Protein AF-G8TDE7-F1 (afdb_monomer_lite)

Structure (mmCIF, N/CA/C/O backbone):
data_AF-G8TDE7-F1
#
_entry.id   AF-G8TDE7-F1
#
loop_
_atom_site.group_PDB
_atom_site.id
_atom_site.type_symbol
_atom_site.label_atom_id
_atom_site.label_alt_id
_atom_site.label_comp_id
_atom_site.label_asym_id
_atom_site.label_entity_id
_atom_site.label_seq_id
_atom_site.pdbx_PDB_ins_code
_atom_site.Cartn_x
_atom_site.Cartn_y
_atom_site.Cartn_z
_atom_site.occupancy
_atom_site.B_iso_or_equiv
_atom_site.auth_seq_id
_atom_site.auth_comp_id
_atom_site.auth_asym_id
_atom_site.auth_atom_id
_atom_site.pdbx_PDB_model_num
ATOM 1 N N . MET A 1 1 ? 7.549 -50.222 2.747 1.00 60.28 1 MET A N 1
ATOM 2 C CA . MET A 1 1 ? 6.386 -49.373 3.110 1.00 60.28 1 MET A CA 1
ATOM 3 C C . MET A 1 1 ? 6.760 -48.045 3.772 1.00 60.28 1 MET A C 1
ATOM 5 O O . MET A 1 1 ? 6.331 -47.023 3.263 1.00 60.28 1 MET A O 1
ATOM 9 N N . ARG A 1 2 ? 7.571 -48.007 4.845 1.00 56.91 2 ARG A N 1
ATOM 10 C CA . ARG A 1 2 ? 7.907 -46.745 5.551 1.00 56.91 2 ARG A CA 1
ATOM 11 C C . ARG A 1 2 ? 8.624 -45.687 4.688 1.00 56.91 2 ARG A C 1
ATOM 13 O O . ARG A 1 2 ? 8.335 -44.508 4.828 1.00 56.91 2 ARG A O 1
ATOM 20 N N . LEU A 1 3 ? 9.482 -46.105 3.753 1.00 62.78 3 LEU A N 1
ATOM 21 C CA . LEU A 1 3 ? 10.210 -45.197 2.851 1.00 62.78 3 LEU A CA 1
ATOM 22 C C . LEU A 1 3 ? 9.293 -44.481 1.837 1.00 62.78 3 LEU A C 1
ATOM 24 O O . LEU A 1 3 ? 9.482 -43.305 1.555 1.00 62.78 3 LEU A O 1
ATOM 28 N N . ILE A 1 4 ? 8.263 -45.174 1.340 1.00 69.88 4 ILE A N 1
ATOM 29 C CA . ILE A 1 4 ? 7.307 -44.626 0.362 1.00 69.88 4 ILE A CA 1
ATOM 30 C C . ILE A 1 4 ? 6.449 -43.534 1.011 1.00 69.88 4 ILE A C 1
ATOM 32 O O . ILE A 1 4 ? 6.244 -42.483 0.416 1.00 69.88 4 ILE A O 1
ATOM 36 N N . ILE A 1 5 ? 6.018 -43.738 2.260 1.00 71.81 5 ILE A N 1
ATOM 37 C CA . ILE A 1 5 ? 5.240 -42.741 3.010 1.00 71.81 5 ILE A CA 1
ATOM 38 C C . ILE A 1 5 ? 6.059 -41.461 3.225 1.00 71.81 5 ILE A C 1
ATOM 40 O O . ILE A 1 5 ? 5.534 -40.369 3.033 1.00 71.81 5 ILE A O 1
ATOM 44 N N . ILE A 1 6 ? 7.348 -41.584 3.560 1.00 67.19 6 ILE A N 1
ATOM 45 C CA . ILE A 1 6 ? 8.234 -40.425 3.747 1.00 67.19 6 ILE A CA 1
ATOM 46 C C . ILE A 1 6 ? 8.385 -39.648 2.435 1.00 67.19 6 ILE A C 1
ATOM 48 O O . ILE A 1 6 ? 8.181 -38.441 2.435 1.00 67.19 6 ILE A O 1
ATOM 52 N N . ILE A 1 7 ? 8.636 -40.328 1.311 1.00 68.88 7 ILE A N 1
ATOM 53 C CA . ILE A 1 7 ? 8.761 -39.687 -0.009 1.00 68.88 7 ILE A CA 1
ATOM 54 C C . ILE A 1 7 ? 7.453 -38.998 -0.424 1.00 68.88 7 ILE A C 1
ATOM 56 O O . ILE A 1 7 ? 7.485 -37.871 -0.915 1.00 68.88 7 ILE A O 1
ATOM 60 N N . CYS A 1 8 ? 6.294 -39.618 -0.184 1.00 64.69 8 CYS A N 1
ATOM 61 C CA . CYS A 1 8 ? 4.999 -38.997 -0.463 1.00 64.69 8 CYS A CA 1
ATOM 62 C C . CYS A 1 8 ? 4.752 -37.758 0.410 1.00 64.69 8 CYS A C 1
ATOM 64 O O . CYS A 1 8 ? 4.284 -36.748 -0.103 1.00 64.69 8 CYS A O 1
ATOM 66 N N . ILE A 1 9 ? 5.109 -37.786 1.699 1.00 63.47 9 ILE A N 1
ATOM 67 C CA . ILE A 1 9 ? 5.005 -36.610 2.576 1.00 63.47 9 ILE A CA 1
ATOM 68 C C . ILE A 1 9 ? 5.952 -35.503 2.096 1.00 63.47 9 ILE A C 1
ATOM 70 O O . ILE A 1 9 ? 5.522 -34.359 1.977 1.00 63.47 9 ILE A O 1
ATOM 74 N N . SER A 1 10 ? 7.197 -35.827 1.737 1.00 59.38 10 SER A N 1
ATOM 75 C CA . SER A 1 10 ? 8.153 -3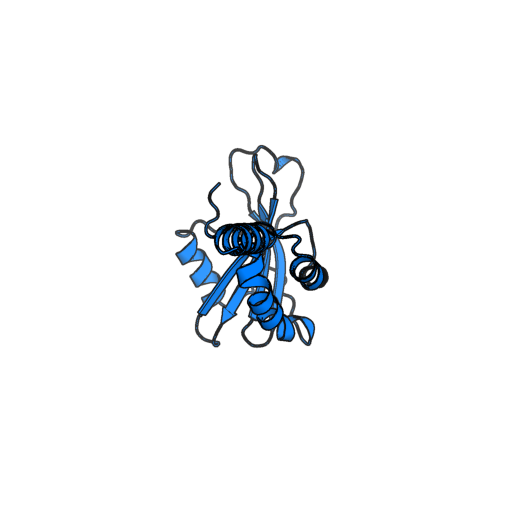4.864 1.177 1.00 59.38 10 SER A CA 1
ATOM 76 C C . SER A 1 10 ? 7.652 -34.245 -0.129 1.00 59.38 10 SER A C 1
ATOM 78 O O . SER A 1 10 ? 7.751 -33.039 -0.301 1.00 59.38 10 SER A O 1
ATOM 80 N N . LEU A 1 11 ? 7.044 -35.031 -1.021 1.00 58.00 11 LEU A N 1
ATOM 81 C CA . LEU A 1 11 ? 6.472 -34.543 -2.281 1.00 58.00 11 LEU A CA 1
ATOM 82 C C . LEU A 1 11 ? 5.205 -33.706 -2.083 1.00 58.00 11 LEU A C 1
ATOM 84 O O . LEU A 1 11 ? 4.973 -32.783 -2.858 1.00 58.00 11 LEU A O 1
ATOM 88 N N . ILE A 1 12 ? 4.397 -33.985 -1.056 1.00 59.78 12 ILE A N 1
ATOM 89 C CA . ILE A 1 12 ? 3.244 -33.151 -0.681 1.00 59.78 12 ILE A CA 1
ATOM 90 C C . ILE A 1 12 ? 3.719 -31.834 -0.060 1.00 59.78 12 ILE A C 1
ATOM 92 O O . ILE A 1 12 ? 3.142 -30.792 -0.352 1.00 59.78 12 ILE A O 1
ATOM 96 N N . VAL A 1 13 ? 4.783 -31.856 0.746 1.00 56.56 13 VAL A N 1
ATOM 97 C CA . VAL A 1 13 ? 5.403 -30.654 1.327 1.00 56.56 13 VAL A CA 1
ATOM 98 C C . VAL A 1 13 ? 6.145 -29.834 0.26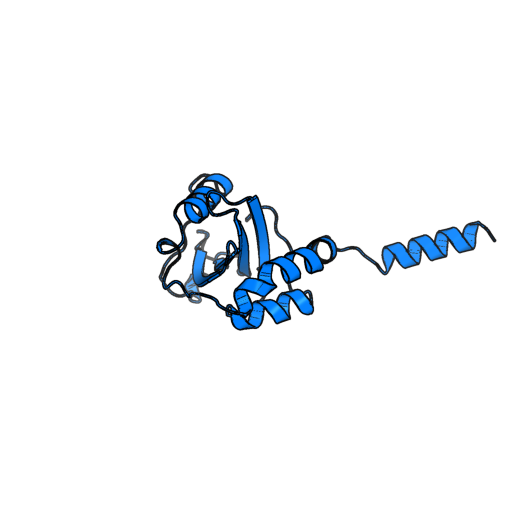3 1.00 56.56 13 VAL A C 1
ATOM 100 O O . VAL A 1 13 ? 6.098 -28.613 0.311 1.00 56.56 13 VAL A O 1
ATOM 103 N N . CYS A 1 14 ? 6.754 -30.467 -0.742 1.00 54.75 14 CYS A N 1
ATOM 104 C CA . CYS A 1 14 ? 7.366 -29.774 -1.880 1.00 54.75 14 CYS A CA 1
ATOM 105 C C . CYS A 1 14 ? 6.334 -29.268 -2.906 1.00 54.75 14 CYS A C 1
ATOM 107 O O . CYS A 1 14 ? 6.544 -28.209 -3.484 1.00 54.75 14 CYS A O 1
ATOM 109 N N . ASN A 1 15 ? 5.211 -29.968 -3.130 1.00 52.34 15 ASN A N 1
ATOM 110 C CA . ASN A 1 15 ? 4.109 -29.450 -3.962 1.00 52.34 15 ASN A CA 1
ATOM 111 C C . ASN A 1 15 ? 3.348 -28.329 -3.258 1.00 52.34 15 ASN A C 1
ATOM 113 O O . ASN A 1 15 ? 2.984 -27.337 -3.882 1.00 52.34 15 ASN A O 1
ATOM 117 N N . LYS A 1 16 ? 3.166 -28.438 -1.940 1.00 47.22 16 LYS A N 1
ATOM 118 C CA . LYS A 1 16 ? 2.840 -27.299 -1.085 1.00 47.22 16 LYS A CA 1
ATOM 119 C C . LYS A 1 16 ? 4.108 -26.527 -0.768 1.00 47.22 16 LYS A C 1
ATOM 121 O O . LYS A 1 16 ? 4.360 -26.272 0.405 1.00 47.22 16 LYS A O 1
ATOM 126 N N . CYS A 1 17 ? 4.902 -26.183 -1.785 1.00 44.69 17 CYS A N 1
ATOM 127 C CA . CYS A 1 17 ? 5.922 -25.153 -1.678 1.00 44.69 17 CYS A CA 1
ATOM 128 C C . CYS A 1 17 ? 5.233 -23.947 -1.038 1.00 44.69 17 CYS A C 1
ATOM 130 O O . CYS A 1 17 ? 4.550 -23.173 -1.708 1.00 44.69 17 CYS A O 1
ATOM 132 N N . TYR A 1 18 ? 5.337 -23.864 0.288 1.00 48.03 18 TYR A N 1
ATOM 133 C CA . TYR A 1 18 ? 4.869 -22.776 1.113 1.00 48.03 18 TYR A CA 1
ATOM 134 C C . TYR A 1 18 ? 5.832 -21.653 0.776 1.00 48.03 18 TYR A C 1
ATOM 136 O O . TYR A 1 18 ? 6.786 -21.377 1.498 1.00 48.03 18 TYR A O 1
ATOM 144 N N . CYS A 1 19 ? 5.640 -21.056 -0.399 1.00 53.88 19 CYS A N 1
ATOM 145 C CA . CYS A 1 19 ? 6.228 -19.774 -0.688 1.00 53.88 19 CYS A CA 1
ATOM 146 C C . CYS A 1 19 ? 5.747 -18.881 0.453 1.00 53.88 19 CYS A C 1
ATOM 148 O O . CYS A 1 19 ? 4.564 -18.93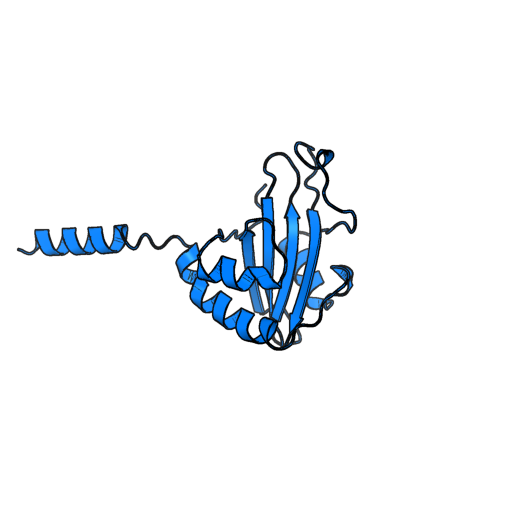2 0.807 1.00 53.88 19 CYS A O 1
ATOM 150 N N . GLN A 1 20 ? 6.657 -18.146 1.086 1.00 52.81 20 GLN A N 1
ATOM 151 C CA . GLN A 1 20 ? 6.378 -17.297 2.247 1.00 52.81 20 GLN A CA 1
ATOM 152 C C . GLN A 1 20 ? 5.118 -16.426 2.042 1.00 52.81 20 GLN A C 1
ATOM 154 O O . GLN A 1 20 ? 4.386 -16.144 2.987 1.00 52.81 20 GLN A O 1
ATOM 159 N N . ASP A 1 21 ? 4.810 -16.115 0.784 1.00 59.44 21 ASP A N 1
ATOM 160 C CA . ASP A 1 21 ? 3.613 -15.430 0.300 1.00 59.44 21 ASP A CA 1
ATOM 161 C C . ASP A 1 21 ? 2.289 -16.117 0.688 1.00 59.44 21 ASP A C 1
ATOM 163 O O . ASP A 1 21 ? 1.342 -15.442 1.097 1.00 59.44 21 ASP A O 1
ATOM 167 N N . THR A 1 22 ? 2.221 -17.453 0.649 1.00 61.56 22 THR A N 1
ATOM 168 C CA . THR A 1 22 ? 1.031 -18.232 1.053 1.00 61.56 22 THR A CA 1
ATOM 169 C C . THR A 1 22 ? 0.760 -18.184 2.554 1.00 61.56 22 THR A C 1
ATOM 171 O O . THR A 1 22 ? -0.391 -18.337 2.964 1.00 61.56 22 THR A O 1
ATOM 174 N N . LEU A 1 23 ? 1.785 -17.928 3.375 1.00 67.44 23 LEU A N 1
ATOM 175 C CA . LEU A 1 23 ? 1.668 -17.914 4.834 1.00 67.44 23 LEU A CA 1
ATOM 176 C C . LEU A 1 23 ? 0.841 -16.721 5.333 1.00 67.44 23 LEU A C 1
ATOM 178 O O . LEU A 1 23 ? 0.108 -16.845 6.310 1.00 67.44 23 LEU A O 1
ATOM 182 N N . TYR A 1 24 ? 0.923 -15.584 4.637 1.00 80.00 24 TYR A N 1
ATOM 183 C CA . TYR A 1 24 ? 0.237 -14.349 5.032 1.00 80.00 24 TYR A CA 1
ATOM 184 C C . TYR A 1 24 ? -1.081 -14.114 4.302 1.00 80.00 24 TYR A C 1
ATOM 186 O O . TYR A 1 24 ? -1.834 -13.222 4.684 1.00 80.00 24 TYR A O 1
ATOM 194 N N . ARG A 1 25 ? -1.395 -14.901 3.267 1.00 85.88 25 ARG A N 1
ATOM 195 C CA . ARG A 1 25 ? -2.549 -14.648 2.396 1.00 85.88 25 ARG A CA 1
ATOM 196 C C . ARG A 1 25 ? -3.860 -14.527 3.172 1.00 85.88 25 ARG A C 1
ATOM 198 O O . ARG A 1 25 ? -4.554 -13.526 3.030 1.00 85.88 25 ARG A O 1
ATOM 205 N N . SER A 1 26 ? -4.189 -15.507 4.015 1.00 87.25 26 SER A N 1
ATOM 206 C CA . SER A 1 26 ? -5.435 -15.492 4.796 1.00 87.25 26 SER A CA 1
ATOM 207 C C . SER A 1 26 ? -5.486 -14.335 5.795 1.00 87.25 26 SER A C 1
ATOM 209 O O . SER A 1 26 ? -6.539 -13.743 6.008 1.00 87.25 26 SER A O 1
ATOM 211 N N . GLU A 1 27 ? -4.345 -13.989 6.389 1.00 89.44 27 GLU A N 1
ATOM 212 C CA . GLU A 1 27 ? -4.225 -12.892 7.351 1.00 89.44 27 GLU A CA 1
ATOM 213 C C . GLU A 1 27 ? -4.407 -11.521 6.676 1.00 89.44 27 GLU A C 1
ATOM 215 O O . GLU A 1 27 ? -5.121 -10.653 7.187 1.00 89.44 27 GLU A O 1
ATOM 220 N N . ILE A 1 28 ? -3.812 -11.341 5.492 1.00 91.19 28 ILE A N 1
ATOM 221 C CA . ILE A 1 28 ? -3.959 -10.138 4.670 1.00 91.19 28 ILE A CA 1
ATOM 222 C C . ILE A 1 28 ? -5.403 -10.012 4.179 1.00 91.19 28 ILE A C 1
ATOM 224 O O . ILE A 1 28 ? -5.991 -8.939 4.303 1.00 91.19 28 ILE A O 1
ATOM 228 N N . GLN A 1 29 ? -6.001 -11.096 3.672 1.00 91.06 29 GLN A N 1
ATOM 229 C CA . GLN A 1 29 ? -7.402 -11.096 3.242 1.00 91.06 29 GLN A CA 1
ATOM 230 C C . GLN A 1 29 ? -8.337 -10.698 4.384 1.00 91.06 29 GLN A C 1
ATOM 232 O O . GLN A 1 29 ? -9.195 -9.840 4.190 1.00 91.06 29 GLN A O 1
ATOM 237 N N . GLU A 1 30 ? -8.145 -11.262 5.580 1.00 89.12 30 GLU A N 1
ATOM 238 C CA . GLU A 1 30 ? -8.918 -10.886 6.767 1.00 89.12 30 GLU A CA 1
ATOM 239 C C . GLU A 1 30 ? -8.744 -9.402 7.101 1.00 89.12 30 GLU A C 1
ATOM 241 O O . GLU A 1 30 ? -9.725 -8.696 7.323 1.00 89.12 30 GLU A O 1
ATOM 246 N N . THR A 1 31 ? -7.505 -8.906 7.060 1.00 88.19 31 THR A N 1
ATOM 247 C CA . THR A 1 31 ? -7.190 -7.495 7.316 1.00 88.19 31 THR A CA 1
ATOM 248 C C . THR A 1 31 ? -7.882 -6.566 6.316 1.00 88.19 31 THR A C 1
ATOM 250 O O . THR A 1 31 ? -8.325 -5.484 6.684 1.00 88.19 31 THR A O 1
ATOM 253 N N . LEU A 1 32 ? -8.023 -6.964 5.053 1.00 90.19 32 LEU A N 1
ATOM 254 C CA . LEU A 1 32 ? -8.616 -6.108 4.026 1.00 90.19 32 LEU A CA 1
ATOM 255 C C . LEU A 1 32 ? -10.155 -6.126 4.000 1.00 90.19 32 LEU A C 1
ATOM 257 O O . LEU A 1 32 ? -10.747 -5.253 3.363 1.00 90.19 32 LEU A O 1
ATOM 261 N N . LYS A 1 33 ? -10.827 -7.051 4.703 1.00 86.94 33 LYS A N 1
ATOM 262 C CA . LYS A 1 33 ? -12.303 -7.159 4.695 1.00 86.94 33 LYS A CA 1
ATOM 263 C C . LYS A 1 33 ? -13.009 -5.852 5.049 1.00 86.94 33 LYS A C 1
ATOM 265 O O . LYS A 1 33 ? -14.015 -5.515 4.427 1.00 86.94 33 LYS A O 1
ATOM 270 N N . ASP A 1 34 ? -12.497 -5.126 6.038 1.00 80.94 34 ASP A N 1
ATOM 271 C CA . ASP A 1 34 ? -13.095 -3.861 6.470 1.00 80.94 34 ASP A CA 1
ATOM 272 C C . ASP A 1 34 ? -12.823 -2.725 5.484 1.00 80.94 34 ASP A C 1
ATOM 274 O O . ASP A 1 34 ? -13.683 -1.868 5.276 1.00 80.94 34 ASP A O 1
ATOM 278 N N . LEU A 1 35 ? -11.664 -2.752 4.821 1.00 87.00 35 LEU A N 1
ATOM 279 C CA . LEU A 1 35 ? -11.300 -1.759 3.820 1.00 87.00 35 LEU A CA 1
ATOM 280 C C . LEU A 1 35 ? -12.296 -1.761 2.653 1.00 87.00 35 LEU A C 1
ATOM 282 O O . LEU A 1 35 ? -12.740 -0.698 2.241 1.00 87.00 35 LEU A O 1
ATOM 286 N N . TYR A 1 36 ? -12.700 -2.930 2.155 1.00 83.06 36 TYR A N 1
ATOM 287 C CA . TYR A 1 36 ? -13.589 -3.011 0.987 1.00 83.06 36 TYR A CA 1
ATOM 288 C C . TYR A 1 36 ? -15.053 -2.681 1.268 1.00 83.06 36 TYR A C 1
ATOM 290 O O . TYR A 1 36 ? -15.798 -2.401 0.332 1.00 83.06 36 TYR A O 1
ATOM 298 N N . LYS A 1 37 ? -15.478 -2.704 2.534 1.00 83.06 37 LYS A N 1
ATOM 299 C CA . LYS A 1 37 ? -16.859 -2.368 2.900 1.00 83.06 37 LYS A CA 1
ATOM 300 C C . LYS A 1 37 ? -17.099 -0.864 2.953 1.00 83.06 37 LYS A C 1
ATOM 302 O O . LYS A 1 37 ? -18.167 -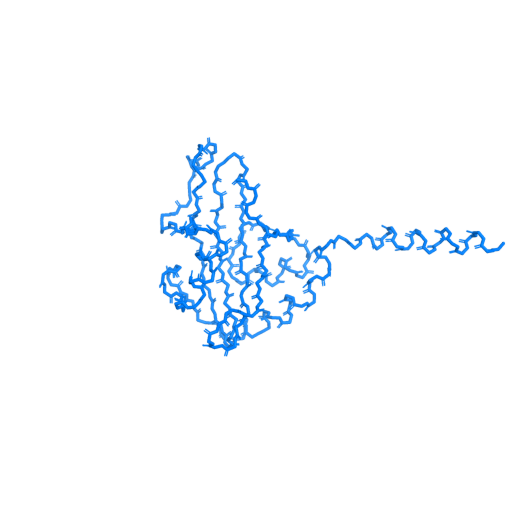0.418 2.554 1.00 83.06 37 LYS A O 1
ATOM 307 N N . ASP A 1 38 ? -16.140 -0.110 3.487 1.00 85.94 38 ASP A N 1
ATOM 308 C CA . ASP A 1 38 ? -16.311 1.319 3.764 1.00 85.94 38 ASP A CA 1
ATOM 309 C C . ASP A 1 38 ? -14.953 2.033 3.851 1.00 85.94 38 ASP A C 1
ATOM 311 O O . ASP A 1 38 ? -14.466 2.363 4.937 1.00 85.94 38 ASP A O 1
ATOM 315 N N . SER A 1 39 ? -14.275 2.202 2.712 1.00 91.88 39 SER A N 1
ATOM 316 C CA . SER A 1 39 ? -12.984 2.896 2.665 1.00 91.88 39 SER A CA 1
ATOM 317 C C . SER A 1 39 ? -13.128 4.400 2.472 1.00 91.88 39 SER A C 1
ATOM 319 O O . SER A 1 39 ? -13.809 4.864 1.560 1.00 91.88 39 SER A O 1
ATOM 321 N N . THR A 1 40 ? -12.325 5.162 3.209 1.00 94.56 40 THR A N 1
ATOM 322 C CA . THR A 1 40 ? -12.010 6.555 2.884 1.00 94.56 40 THR A CA 1
ATOM 323 C C . THR A 1 40 ? -10.771 6.613 1.991 1.00 94.56 40 THR A C 1
ATOM 325 O O . THR A 1 40 ? -9.716 6.097 2.363 1.00 94.56 40 THR A O 1
ATOM 328 N N . SER A 1 41 ? -10.869 7.271 0.833 1.00 95.19 41 SER A N 1
ATOM 329 C CA . SER A 1 41 ? -9.719 7.560 -0.033 1.00 95.19 41 SER A CA 1
ATOM 330 C C . SER A 1 41 ? -8.943 8.780 0.466 1.00 95.19 41 SER A C 1
ATOM 332 O O . SER A 1 41 ? -9.535 9.818 0.769 1.00 95.19 41 SER A O 1
ATOM 334 N N . PHE A 1 42 ? -7.619 8.708 0.459 1.00 94.50 42 PHE A N 1
ATOM 335 C CA . PHE A 1 42 ? -6.745 9.842 0.746 1.00 94.50 42 PHE A CA 1
ATOM 336 C C . PHE A 1 42 ? -6.183 10.389 -0.565 1.00 94.50 42 PHE A C 1
ATOM 338 O O . PHE A 1 42 ? -5.854 9.626 -1.461 1.00 94.50 42 PHE A O 1
ATOM 345 N N . ARG A 1 43 ? -6.047 11.715 -0.687 1.00 91.06 43 ARG A N 1
ATOM 346 C CA . ARG A 1 43 ? -5.473 12.346 -1.895 1.00 91.06 43 ARG A CA 1
ATOM 347 C C . ARG A 1 43 ? -3.945 12.331 -1.922 1.00 91.06 43 ARG A C 1
ATOM 349 O O . ARG A 1 43 ? -3.341 12.610 -2.952 1.00 91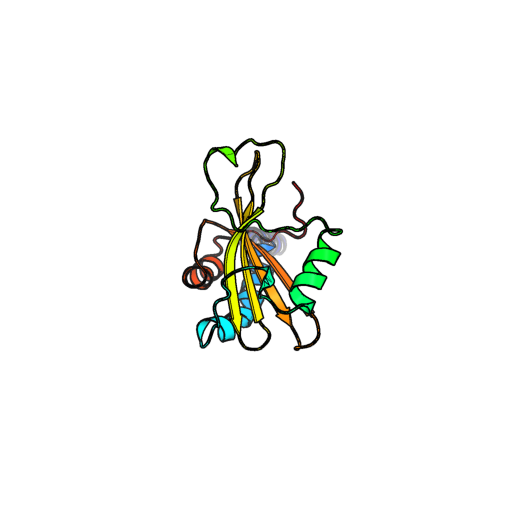.06 43 ARG A O 1
ATOM 356 N N . SER A 1 44 ? -3.309 12.103 -0.775 1.00 90.88 44 SER A N 1
ATOM 357 C CA . SER A 1 44 ? -1.859 11.999 -0.676 1.00 90.88 44 SER A CA 1
ATOM 358 C C . SER A 1 44 ? -1.442 11.197 0.548 1.00 90.88 44 SER A C 1
ATOM 360 O O . SER A 1 44 ? -2.167 11.147 1.543 1.00 90.88 44 SER A O 1
ATOM 362 N N . TYR A 1 45 ? -0.226 10.654 0.509 1.00 90.81 45 TYR A N 1
ATOM 363 C CA . TYR A 1 45 ? 0.402 9.995 1.655 1.00 90.81 45 TYR A CA 1
ATOM 364 C C . TYR A 1 45 ? 0.392 10.861 2.923 1.00 90.81 45 TYR A C 1
ATOM 366 O O . TYR A 1 45 ? 0.150 10.358 4.015 1.00 90.81 45 TYR A O 1
ATOM 374 N N . ASN A 1 46 ? 0.568 12.180 2.790 1.00 91.81 46 ASN A N 1
ATOM 375 C CA . ASN A 1 46 ? 0.603 13.104 3.928 1.00 91.81 46 ASN A CA 1
ATOM 376 C C . ASN A 1 46 ? -0.751 13.271 4.634 1.00 91.81 46 ASN A C 1
ATOM 378 O O . ASN A 1 46 ? -0.777 13.756 5.764 1.00 91.81 46 ASN A O 1
ATOM 382 N N . ASN A 1 47 ? -1.853 12.867 3.996 1.00 94.00 47 ASN A N 1
ATOM 383 C CA . ASN A 1 47 ? -3.187 12.889 4.595 1.00 94.00 47 ASN A CA 1
ATOM 384 C C . ASN A 1 47 ? -3.473 11.659 5.471 1.00 94.00 47 ASN A C 1
ATOM 386 O O . ASN A 1 47 ? -4.498 11.636 6.144 1.00 94.00 47 ASN A O 1
ATOM 390 N N . LEU A 1 48 ? -2.587 10.658 5.487 1.00 93.56 48 LEU A N 1
ATOM 391 C CA . LEU A 1 48 ? -2.715 9.517 6.389 1.00 93.56 48 LEU A CA 1
ATOM 392 C C . LEU A 1 48 ? -2.474 9.920 7.850 1.00 93.56 48 LEU A C 1
ATOM 394 O O . LEU A 1 48 ? -1.734 10.882 8.122 1.00 93.56 48 LEU A O 1
ATOM 398 N N . PRO A 1 49 ? -3.020 9.146 8.809 1.00 95.00 49 PRO A N 1
ATOM 399 C CA . PRO A 1 49 ? -2.782 9.380 10.224 1.00 95.00 49 PRO A CA 1
ATOM 400 C C . PRO A 1 49 ? -1.292 9.472 10.551 1.00 95.00 49 PRO A C 1
ATOM 402 O O . PRO A 1 49 ? -0.466 8.719 10.028 1.00 95.00 49 PRO A O 1
ATOM 405 N N . LYS A 1 50 ? -0.945 10.392 11.459 1.00 94.62 50 LYS A N 1
ATOM 406 C CA . LYS A 1 50 ? 0.451 10.674 11.822 1.00 94.62 50 LYS A CA 1
ATOM 407 C C . LYS A 1 50 ? 1.197 9.413 12.260 1.00 94.62 50 LYS A C 1
ATOM 409 O O . LYS A 1 50 ? 2.333 9.238 11.849 1.00 94.62 50 LYS A O 1
ATOM 414 N N . TYR A 1 51 ? 0.560 8.522 13.020 1.00 93.69 51 TYR A N 1
ATOM 415 C CA . TYR A 1 51 ? 1.198 7.291 13.494 1.00 93.69 51 TYR A CA 1
ATOM 416 C C . TYR A 1 51 ? 1.546 6.310 12.356 1.00 93.69 51 TYR A C 1
ATOM 418 O O . TYR A 1 51 ? 2.571 5.644 12.447 1.00 93.69 51 TYR A O 1
ATOM 426 N N . VAL A 1 52 ? 0.768 6.258 11.261 1.00 94.38 52 VAL A N 1
ATOM 427 C CA . VAL A 1 52 ? 1.105 5.445 10.070 1.00 94.38 52 VAL A CA 1
ATOM 428 C C . VAL A 1 52 ? 2.346 6.020 9.395 1.00 94.38 52 VAL A C 1
ATOM 430 O O . VAL A 1 52 ? 3.301 5.304 9.105 1.00 94.38 52 VAL A O 1
ATOM 433 N N . ARG A 1 53 ? 2.366 7.343 9.207 1.00 93.25 53 ARG A N 1
ATOM 434 C CA . ARG A 1 53 ? 3.498 8.031 8.574 1.00 93.25 53 ARG A CA 1
ATOM 435 C C . ARG A 1 53 ? 4.768 7.952 9.419 1.00 93.25 53 ARG A C 1
ATOM 437 O O . ARG A 1 53 ? 5.849 7.742 8.878 1.00 93.25 53 ARG A O 1
ATOM 444 N N . SER A 1 54 ? 4.639 8.091 10.737 1.00 91.56 54 SER A N 1
ATOM 445 C CA . SER A 1 54 ? 5.747 7.935 11.680 1.00 91.56 54 SER A CA 1
ATOM 446 C C . SER A 1 54 ? 6.306 6.517 11.667 1.00 91.56 54 SER A C 1
ATOM 448 O O . SER A 1 54 ? 7.523 6.370 11.657 1.00 91.56 54 SER A O 1
ATOM 450 N N . TYR A 1 55 ? 5.446 5.494 11.614 1.00 92.62 55 TYR A N 1
ATOM 451 C CA . TYR A 1 55 ? 5.882 4.100 11.520 1.00 92.62 55 TYR A CA 1
ATOM 452 C C . TYR A 1 55 ? 6.742 3.865 10.275 1.00 92.62 55 TYR A C 1
ATOM 454 O O . TYR A 1 55 ? 7.829 3.307 10.371 1.00 92.62 55 TYR A O 1
ATOM 462 N N . MET A 1 56 ? 6.305 4.362 9.118 1.00 90.19 56 MET A N 1
ATOM 463 C CA . MET A 1 56 ? 7.079 4.279 7.878 1.00 90.19 56 MET A CA 1
ATOM 464 C C . MET A 1 56 ? 8.407 5.027 7.973 1.00 90.19 56 MET A C 1
ATOM 466 O O . MET A 1 56 ? 9.450 4.479 7.633 1.00 90.19 56 MET A O 1
ATOM 470 N N . ASN A 1 57 ? 8.402 6.252 8.497 1.00 85.69 57 ASN A N 1
ATOM 471 C CA . ASN A 1 57 ? 9.646 6.991 8.690 1.00 85.69 57 ASN A CA 1
ATOM 472 C C . ASN A 1 57 ? 10.622 6.231 9.599 1.00 85.69 57 ASN A C 1
ATOM 474 O O . ASN A 1 57 ? 11.808 6.225 9.316 1.00 85.69 57 ASN A O 1
ATOM 478 N N . GLN A 1 58 ? 10.152 5.565 10.654 1.00 86.25 58 GLN A N 1
ATOM 479 C CA . GLN A 1 58 ? 11.016 4.746 11.511 1.00 86.25 58 GLN A CA 1
ATOM 480 C C . GLN A 1 58 ? 11.508 3.485 10.794 1.00 86.25 58 GLN A C 1
ATOM 482 O O . GLN A 1 58 ? 12.690 3.165 10.857 1.00 86.25 58 GLN A O 1
ATOM 487 N N . ARG A 1 59 ? 10.615 2.787 10.084 1.00 84.44 59 ARG A N 1
ATOM 488 C CA . ARG A 1 59 ? 10.917 1.527 9.393 1.00 84.44 59 ARG A CA 1
ATOM 489 C C . ARG A 1 59 ? 11.942 1.693 8.268 1.00 84.44 59 ARG A C 1
ATOM 491 O O . ARG A 1 59 ? 12.676 0.752 7.998 1.00 84.44 59 ARG A O 1
ATOM 498 N N . PHE A 1 60 ? 11.975 2.869 7.647 1.00 80.94 60 PHE A N 1
ATOM 499 C CA . PHE A 1 60 ? 12.836 3.212 6.513 1.00 80.94 60 PHE A CA 1
ATOM 500 C C . PHE A 1 60 ? 13.876 4.289 6.859 1.00 80.94 60 PHE A C 1
ATOM 502 O O . PHE A 1 60 ? 14.271 5.067 5.989 1.00 80.94 60 PHE A O 1
ATOM 509 N N . GLU A 1 61 ? 14.266 4.400 8.132 1.00 82.12 61 GLU A N 1
ATOM 510 C CA . GLU A 1 61 ? 15.360 5.278 8.590 1.00 82.12 61 GLU A CA 1
ATOM 511 C C . GLU A 1 61 ? 15.223 6.750 8.137 1.00 82.12 61 GLU A C 1
ATOM 513 O O . GLU A 1 61 ? 16.184 7.453 7.843 1.00 82.12 61 GLU A O 1
ATOM 518 N N . GLY A 1 62 ? 13.986 7.239 8.039 1.00 75.69 62 GLY A N 1
ATOM 519 C CA . GLY A 1 62 ? 13.643 8.605 7.638 1.00 75.69 62 GLY A CA 1
ATOM 520 C C . GLY A 1 62 ? 13.697 8.874 6.130 1.00 75.69 62 GLY A C 1
ATOM 521 O O . GLY A 1 62 ? 13.404 9.993 5.699 1.00 75.69 62 GLY A O 1
ATOM 522 N N . THR A 1 63 ? 14.025 7.870 5.315 1.00 78.75 63 THR A N 1
ATOM 523 C CA . THR A 1 63 ? 14.212 8.019 3.862 1.00 78.75 63 THR A CA 1
ATOM 524 C C . THR A 1 63 ? 12.937 7.789 3.049 1.00 78.75 63 THR A C 1
ATOM 526 O O . THR A 1 63 ? 12.875 8.171 1.877 1.00 78.75 63 THR A O 1
ATOM 529 N N . PHE A 1 64 ? 11.887 7.220 3.652 1.00 86.12 64 PHE A N 1
ATOM 530 C CA . PHE A 1 64 ? 10.639 6.949 2.943 1.00 86.12 64 PHE A CA 1
ATOM 531 C C . PHE A 1 64 ? 9.896 8.240 2.600 1.00 86.12 64 PHE A C 1
ATOM 533 O O . PHE A 1 64 ? 9.350 8.937 3.458 1.00 86.12 64 PHE A O 1
ATOM 540 N N . ARG A 1 65 ? 9.852 8.558 1.307 1.00 86.06 65 ARG A N 1
ATOM 541 C CA . ARG A 1 65 ? 9.151 9.725 0.774 1.00 86.06 65 ARG A CA 1
ATOM 542 C C . ARG A 1 65 ? 8.396 9.329 -0.478 1.00 86.06 65 ARG A C 1
ATOM 544 O O . ARG A 1 65 ? 9.003 8.838 -1.423 1.00 86.06 65 ARG A O 1
ATOM 551 N N . LEU A 1 66 ? 7.093 9.594 -0.490 1.00 88.69 66 LEU A N 1
ATOM 552 C CA . LEU A 1 66 ? 6.258 9.416 -1.673 1.00 88.69 66 LEU A CA 1
ATOM 553 C C . LEU A 1 66 ? 6.060 10.755 -2.373 1.00 88.69 66 LEU A C 1
ATOM 555 O O . LEU A 1 66 ? 5.504 11.699 -1.805 1.00 88.69 66 LEU A O 1
ATOM 559 N N . SER A 1 67 ? 6.518 10.831 -3.616 1.00 86.31 67 SER A N 1
ATOM 560 C CA . SER A 1 67 ? 6.285 11.983 -4.476 1.00 86.31 67 SER A CA 1
ATOM 561 C C . SER A 1 67 ? 4.827 12.039 -4.922 1.00 86.31 67 SER A C 1
ATOM 563 O O . SER A 1 67 ? 4.225 11.008 -5.210 1.00 86.31 67 SER A O 1
ATOM 565 N N . LYS A 1 68 ? 4.272 13.253 -5.022 1.00 80.44 68 LYS A N 1
ATOM 566 C CA . LYS A 1 68 ? 2.947 13.493 -5.621 1.00 80.44 68 LYS A CA 1
ATOM 567 C C . LYS A 1 68 ? 2.978 13.485 -7.152 1.00 80.44 68 LYS A C 1
ATOM 569 O O . LYS A 1 68 ? 1.921 13.483 -7.777 1.00 80.44 68 LYS A O 1
ATOM 574 N N . HIS A 1 69 ? 4.164 13.543 -7.758 1.00 84.69 69 HIS A N 1
ATOM 575 C CA . HIS A 1 69 ? 4.294 13.478 -9.208 1.00 84.69 69 HIS A CA 1
ATOM 576 C C . HIS A 1 69 ? 3.962 12.070 -9.695 1.00 84.69 69 HIS A C 1
ATOM 578 O O . HIS A 1 69 ? 4.367 11.088 -9.074 1.00 84.69 69 HIS A O 1
ATOM 584 N N . LYS A 1 70 ? 3.242 11.988 -10.817 1.00 85.19 70 LYS A N 1
ATOM 585 C CA . LYS A 1 70 ? 2.967 10.712 -11.476 1.00 85.19 70 LYS A CA 1
ATOM 586 C C . LYS A 1 70 ? 4.274 10.090 -11.963 1.00 85.19 70 LYS A C 1
ATOM 588 O O . LYS A 1 70 ? 5.188 10.810 -12.371 1.00 85.19 70 LYS A O 1
ATOM 593 N N . PHE A 1 71 ? 4.331 8.766 -11.926 1.00 86.25 71 PHE A N 1
ATOM 594 C CA . PHE A 1 71 ? 5.418 8.005 -12.521 1.00 86.25 71 PHE A CA 1
ATOM 595 C C . PHE A 1 71 ? 5.475 8.218 -14.038 1.00 86.25 71 PHE A C 1
ATOM 597 O O . PHE A 1 71 ? 4.434 8.328 -14.693 1.00 86.25 71 PHE A O 1
ATOM 604 N N . ASN A 1 72 ? 6.679 8.276 -14.600 1.00 86.25 72 ASN A N 1
ATOM 605 C CA . ASN A 1 72 ? 6.918 8.324 -16.039 1.00 86.25 72 ASN A CA 1
ATOM 606 C C . ASN A 1 72 ? 8.180 7.530 -16.426 1.00 86.25 72 ASN A C 1
ATOM 608 O O . ASN A 1 72 ? 8.942 7.091 -15.572 1.00 86.25 72 ASN A O 1
ATOM 612 N N . ALA A 1 73 ? 8.416 7.359 -17.730 1.00 83.19 73 ALA A N 1
ATOM 613 C CA . ALA A 1 73 ? 9.497 6.516 -18.243 1.00 83.19 73 ALA A CA 1
ATOM 614 C C . ALA A 1 73 ? 10.904 6.930 -17.768 1.00 83.19 73 ALA A C 1
ATOM 616 O O . ALA A 1 73 ? 11.754 6.064 -17.601 1.00 83.19 73 ALA A O 1
ATOM 617 N N . SER A 1 74 ? 11.150 8.219 -17.497 1.00 83.00 74 SER A N 1
ATOM 618 C CA . SER A 1 74 ? 12.454 8.685 -16.992 1.00 83.00 74 SER A CA 1
ATOM 619 C C . SER A 1 74 ? 12.736 8.281 -15.542 1.00 83.00 74 SER A C 1
ATOM 621 O O . SER A 1 74 ? 13.877 8.354 -15.090 1.00 83.00 74 SER A O 1
ATOM 623 N N . ASP A 1 75 ? 11.713 7.835 -14.808 1.00 82.75 75 ASP A N 1
ATOM 624 C CA . ASP A 1 75 ? 11.887 7.284 -13.466 1.00 82.75 75 ASP A CA 1
ATOM 625 C C . ASP A 1 75 ? 12.495 5.864 -13.508 1.00 82.75 75 ASP A C 1
ATOM 627 O O . ASP A 1 75 ? 13.042 5.399 -12.501 1.00 82.75 75 ASP A O 1
ATOM 631 N N . ILE A 1 76 ? 12.447 5.192 -14.667 1.00 81.38 76 ILE A N 1
ATOM 632 C CA . ILE A 1 76 ? 13.088 3.894 -14.922 1.00 81.38 76 ILE A CA 1
ATOM 633 C C . ILE A 1 76 ? 14.571 4.120 -15.236 1.00 81.38 76 ILE A C 1
ATOM 635 O O . ILE A 1 76 ? 14.930 4.988 -16.026 1.00 81.38 76 ILE A O 1
ATOM 639 N N . GLY A 1 77 ? 15.451 3.337 -14.610 1.00 70.00 77 GLY A N 1
ATOM 640 C CA . GLY A 1 77 ? 16.899 3.404 -14.851 1.00 70.00 77 GLY A CA 1
ATOM 641 C C . GLY A 1 77 ? 17.615 4.601 -14.211 1.00 70.00 77 GLY A C 1
ATOM 642 O O . GLY A 1 77 ? 18.829 4.729 -14.353 1.00 70.00 77 GLY A O 1
ATOM 643 N N . SER A 1 78 ? 16.907 5.462 -13.471 1.00 69.81 78 SER A N 1
ATOM 644 C CA . SER A 1 78 ? 17.549 6.509 -12.670 1.00 69.81 78 SER A CA 1
ATOM 645 C C . SER A 1 78 ? 18.297 5.909 -11.466 1.00 69.81 78 SER A C 1
ATOM 647 O O . SER A 1 78 ? 17.821 4.966 -10.839 1.00 69.81 78 SER A O 1
ATOM 649 N N . MET A 1 79 ? 19.456 6.473 -11.096 1.00 61.19 79 MET A N 1
ATOM 650 C CA . MET A 1 79 ? 20.212 6.050 -9.898 1.00 61.19 79 MET A CA 1
ATOM 651 C C . MET A 1 79 ? 19.512 6.398 -8.573 1.00 61.19 79 MET A C 1
ATOM 653 O O . MET A 1 79 ? 19.958 5.978 -7.510 1.00 61.19 79 MET A O 1
ATOM 657 N N . ARG A 1 80 ? 18.449 7.211 -8.600 1.00 67.62 80 ARG A N 1
ATOM 658 C CA . ARG A 1 80 ? 17.704 7.601 -7.398 1.00 67.62 80 ARG A CA 1
ATOM 659 C C . ARG A 1 80 ? 16.414 6.805 -7.308 1.00 67.62 80 ARG A C 1
ATOM 661 O O . ARG A 1 80 ? 15.542 6.953 -8.160 1.00 67.62 80 ARG A O 1
ATOM 668 N N . HIS A 1 81 ? 16.243 6.062 -6.217 1.00 70.69 81 HIS A N 1
ATOM 669 C CA . HIS A 1 81 ? 14.983 5.390 -5.904 1.00 70.69 81 HIS A CA 1
ATOM 670 C C . HIS A 1 81 ? 13.899 6.443 -5.696 1.00 70.69 81 HIS A C 1
ATOM 672 O O . HIS A 1 81 ? 13.841 7.145 -4.681 1.00 70.69 81 HIS A O 1
ATOM 678 N N . SER A 1 82 ? 13.069 6.619 -6.720 1.00 83.75 82 SER A N 1
ATOM 679 C CA . SER A 1 82 ? 11.953 7.545 -6.679 1.00 83.75 82 SER A CA 1
ATOM 680 C C . SER A 1 82 ? 10.686 6.749 -6.412 1.00 83.75 82 SER A C 1
ATOM 682 O O . SER A 1 82 ? 10.274 5.913 -7.210 1.00 83.75 82 SER A O 1
ATOM 684 N N . ARG A 1 83 ? 10.073 6.990 -5.253 1.00 89.94 83 ARG A N 1
ATOM 685 C CA . ARG A 1 83 ? 8.794 6.375 -4.902 1.00 89.94 83 ARG A CA 1
ATOM 686 C C . ARG A 1 83 ? 7.674 7.337 -5.275 1.00 89.94 83 ARG A C 1
ATOM 688 O O . ARG A 1 83 ? 7.663 8.488 -4.819 1.00 89.94 83 ARG A O 1
ATOM 695 N N . LYS A 1 84 ? 6.748 6.908 -6.129 1.00 92.31 84 LYS A N 1
ATOM 696 C CA . LYS A 1 84 ? 5.640 7.737 -6.626 1.00 92.31 84 LYS A CA 1
ATOM 697 C C . LYS A 1 84 ? 4.329 7.247 -6.053 1.00 92.31 84 LYS A C 1
ATOM 699 O O . LYS A 1 84 ? 3.990 6.076 -6.162 1.00 92.31 84 LYS A O 1
ATOM 704 N N . TYR A 1 85 ? 3.593 8.156 -5.438 1.00 94.00 85 TYR A N 1
ATOM 705 C CA . TYR A 1 85 ? 2.294 7.858 -4.866 1.00 94.00 85 TYR A CA 1
ATOM 706 C C . TYR A 1 85 ? 1.300 7.405 -5.945 1.00 94.00 85 TYR A C 1
ATOM 708 O O . TYR A 1 85 ? 1.117 8.109 -6.938 1.00 94.00 85 TYR A O 1
ATOM 716 N N . MET A 1 86 ? 0.626 6.273 -5.722 1.00 95.50 86 MET A N 1
ATOM 717 C CA . MET A 1 86 ? -0.473 5.810 -6.578 1.00 95.50 86 MET A CA 1
ATOM 718 C C . MET A 1 86 ? -1.819 6.098 -5.920 1.00 95.50 86 MET A C 1
ATOM 720 O O . MET A 1 86 ? -2.644 6.830 -6.461 1.00 95.50 86 MET A O 1
ATOM 724 N N . TYR A 1 87 ? -2.033 5.535 -4.732 1.00 95.69 87 TYR A N 1
ATOM 725 C CA . TYR A 1 87 ? -3.277 5.667 -3.987 1.00 95.69 87 TYR A CA 1
ATOM 726 C C . TYR A 1 87 ? -3.031 5.449 -2.492 1.00 95.69 87 TYR A C 1
ATOM 728 O O . TYR A 1 87 ? -2.020 4.887 -2.068 1.00 95.69 87 TYR A O 1
ATOM 736 N N . ALA A 1 88 ? -3.982 5.879 -1.670 1.00 96.56 88 ALA A N 1
ATOM 737 C CA . ALA A 1 88 ? -4.072 5.462 -0.284 1.00 96.56 88 ALA A CA 1
ATOM 738 C C . ALA A 1 88 ? -5.535 5.418 0.138 1.00 96.56 88 ALA A C 1
ATOM 740 O O . ALA A 1 88 ? -6.328 6.274 -0.260 1.00 96.56 88 ALA A O 1
ATOM 741 N N . ALA A 1 89 ? -5.879 4.432 0.952 1.00 96.75 89 ALA A N 1
ATOM 742 C CA . ALA A 1 89 ? -7.219 4.268 1.493 1.00 96.75 89 ALA A CA 1
ATOM 743 C C . ALA A 1 89 ? -7.148 3.753 2.930 1.00 96.75 89 ALA A C 1
ATOM 745 O O . ALA A 1 89 ? -6.113 3.244 3.362 1.00 96.75 89 ALA A O 1
ATOM 746 N N . GLY A 1 90 ? -8.233 3.887 3.683 1.00 95.56 90 GLY A N 1
ATOM 747 C CA . GLY A 1 90 ? -8.306 3.344 5.033 1.00 95.56 90 GLY A CA 1
ATOM 748 C C . GLY A 1 90 ? -9.732 3.155 5.523 1.00 95.56 90 GLY A C 1
ATOM 749 O O . GLY A 1 90 ? -10.641 3.856 5.087 1.00 95.56 90 GLY A O 1
ATOM 750 N N . SER A 1 91 ? -9.909 2.200 6.427 1.00 94.06 91 SER A N 1
ATOM 751 C CA . SER A 1 91 ? -11.156 1.916 7.136 1.00 94.06 91 SER A CA 1
ATOM 752 C C . SER A 1 91 ? -10.852 1.185 8.438 1.00 94.06 91 SER A C 1
ATOM 754 O O . SER A 1 91 ? -9.948 0.359 8.460 1.00 94.06 91 SER A O 1
ATOM 756 N N . LYS A 1 92 ? -11.585 1.484 9.518 1.00 87.81 92 LYS A N 1
ATOM 757 C CA . LYS A 1 92 ? -11.629 0.700 10.775 1.00 87.81 92 LYS A CA 1
ATOM 758 C C . LYS A 1 92 ? -10.286 0.094 11.231 1.00 87.81 92 LYS A C 1
ATOM 760 O O . LYS A 1 92 ? -10.173 -1.095 11.498 1.00 87.81 92 LYS A O 1
ATOM 765 N N . GLY A 1 93 ? -9.251 0.929 11.353 1.00 92.69 93 GLY A N 1
ATOM 766 C CA . GLY A 1 93 ? -7.935 0.486 11.840 1.00 92.69 93 GLY A CA 1
ATOM 767 C C . GLY A 1 93 ? -7.061 -0.202 10.787 1.00 92.69 93 GLY A C 1
ATOM 768 O O . GLY A 1 93 ? -6.023 -0.762 11.125 1.00 92.69 93 GLY A O 1
ATOM 769 N N . VAL A 1 94 ? -7.434 -0.130 9.515 1.00 95.56 94 VAL A N 1
ATOM 770 C CA . VAL A 1 94 ? -6.668 -0.639 8.378 1.00 95.56 94 VAL A CA 1
ATOM 771 C C . VAL A 1 94 ? -6.394 0.505 7.418 1.00 95.56 94 VAL A C 1
ATOM 773 O O . VAL A 1 94 ? -7.277 1.307 7.119 1.00 95.56 94 VAL A O 1
ATOM 776 N N . TYR A 1 95 ? -5.157 0.597 6.943 1.00 96.56 95 TYR A N 1
ATOM 777 C CA . TYR A 1 95 ? -4.747 1.571 5.936 1.00 96.56 95 TYR A CA 1
ATOM 778 C C . TYR A 1 95 ? -3.947 0.864 4.856 1.00 96.56 95 TYR A C 1
ATOM 780 O O . TYR A 1 95 ? -3.204 -0.067 5.147 1.00 96.56 95 TYR A O 1
ATOM 788 N N . VAL A 1 96 ? -4.062 1.327 3.620 1.00 96.88 96 VAL A N 1
ATOM 789 C CA . VAL A 1 96 ? -3.259 0.845 2.500 1.00 96.88 96 VAL A CA 1
ATOM 790 C C . VAL A 1 96 ? -2.629 2.015 1.766 1.00 96.88 96 VAL A C 1
ATOM 792 O O . VAL A 1 96 ? -3.245 3.074 1.619 1.00 96.88 96 VAL A O 1
ATOM 795 N N . VAL A 1 97 ? -1.401 1.819 1.300 1.00 96.62 97 VAL A N 1
ATOM 796 C CA .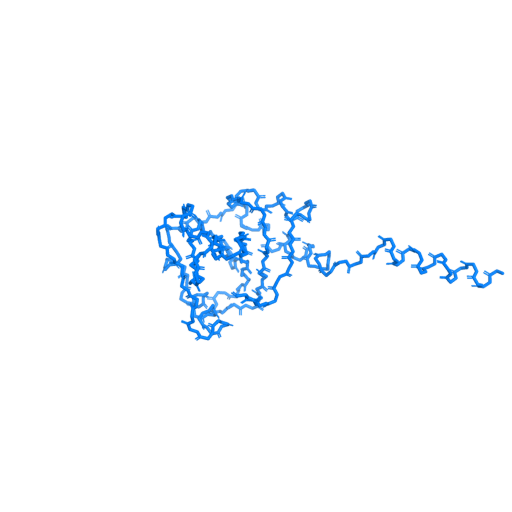 VAL A 1 97 ? -0.668 2.763 0.459 1.00 96.62 97 VAL A CA 1
ATOM 797 C C . VAL A 1 97 ? -0.099 2.019 -0.735 1.00 96.62 97 VAL A C 1
ATOM 799 O O . VAL A 1 97 ? 0.724 1.126 -0.560 1.00 96.62 97 VAL A O 1
ATOM 802 N N . GLY A 1 98 ? -0.529 2.410 -1.930 1.00 96.25 98 GLY A N 1
ATOM 803 C CA . GLY A 1 98 ? 0.067 1.971 -3.185 1.00 96.25 98 GLY A CA 1
ATOM 804 C C . GLY A 1 98 ? 1.115 2.969 -3.667 1.00 96.25 98 GLY A C 1
ATOM 805 O O . GLY A 1 98 ? 0.866 4.184 -3.644 1.00 96.25 98 GLY A O 1
ATOM 806 N N . TYR A 1 99 ? 2.270 2.489 -4.119 1.00 95.38 99 TYR A N 1
ATOM 807 C CA . TYR A 1 99 ? 3.273 3.333 -4.767 1.00 95.38 99 TYR A CA 1
ATOM 808 C C . TYR A 1 99 ? 4.077 2.590 -5.836 1.00 95.38 99 TYR A C 1
ATOM 810 O O . TYR A 1 99 ? 4.284 1.383 -5.759 1.00 95.38 99 TYR A O 1
ATOM 818 N N . GLU A 1 100 ? 4.565 3.343 -6.819 1.00 93.81 100 GLU A N 1
ATOM 819 C CA . GLU A 1 100 ? 5.515 2.862 -7.823 1.00 93.81 100 GLU A CA 1
ATOM 820 C C . GLU A 1 100 ? 6.935 3.112 -7.312 1.00 93.81 100 GLU A C 1
ATOM 822 O O . GLU A 1 100 ? 7.259 4.236 -6.913 1.00 93.81 100 GLU A O 1
ATOM 827 N N . HIS A 1 101 ? 7.774 2.081 -7.311 1.00 90.19 101 HIS A N 1
ATOM 828 C CA . HIS A 1 101 ? 9.197 2.164 -7.011 1.00 90.19 101 HIS A CA 1
ATOM 829 C C . HIS A 1 101 ? 9.974 2.268 -8.328 1.00 90.19 101 HIS A C 1
ATOM 831 O O . HIS A 1 101 ? 9.988 1.331 -9.121 1.00 90.19 101 HIS A O 1
ATOM 837 N N . GLY A 1 102 ? 10.578 3.429 -8.595 1.00 84.88 102 GLY A N 1
ATOM 838 C CA . GLY A 1 102 ? 11.443 3.650 -9.758 1.00 84.88 102 GLY A CA 1
ATOM 839 C C . GLY A 1 102 ? 12.846 3.059 -9.597 1.00 84.88 102 GLY A C 1
ATOM 840 O O . GLY A 1 102 ? 13.136 2.352 -8.636 1.00 84.88 102 GLY A O 1
ATOM 841 N N . GLY A 1 103 ? 13.739 3.386 -10.529 1.00 83.31 103 GLY A N 1
ATOM 842 C CA . GLY A 1 103 ? 15.103 2.852 -10.580 1.00 83.31 103 GLY A CA 1
ATOM 843 C C . GLY A 1 103 ? 15.261 1.709 -11.584 1.00 83.31 103 GLY A C 1
ATOM 844 O O . GLY A 1 103 ? 14.444 1.552 -12.493 1.00 83.31 103 GLY A O 1
ATOM 845 N N . TYR A 1 104 ? 16.349 0.944 -11.466 1.00 77.62 104 TYR A N 1
ATOM 846 C CA . TYR A 1 104 ? 16.671 -0.141 -12.407 1.00 77.62 104 TYR A CA 1
ATOM 847 C C . TYR A 1 104 ? 15.700 -1.326 -12.290 1.00 77.62 104 TYR A C 1
ATOM 849 O O . TYR A 1 104 ? 15.320 -1.927 -13.289 1.00 77.62 104 TYR A O 1
ATOM 857 N N . ALA A 1 105 ? 15.247 -1.618 -11.071 1.00 82.69 105 ALA A N 1
ATOM 858 C CA . ALA A 1 105 ? 14.251 -2.641 -10.787 1.00 82.69 105 ALA A CA 1
ATOM 859 C C . ALA A 1 105 ? 12.888 -1.986 -10.538 1.00 82.69 105 ALA A C 1
ATOM 861 O O . ALA A 1 105 ? 12.420 -1.949 -9.405 1.00 82.69 105 ALA A O 1
ATOM 862 N N . TYR A 1 106 ? 12.260 -1.422 -11.573 1.00 89.19 106 TYR A N 1
ATOM 863 C CA . TYR A 1 106 ? 10.914 -0.858 -11.427 1.00 89.19 106 TYR A CA 1
ATOM 864 C C . TYR A 1 106 ? 9.909 -1.923 -10.960 1.00 89.19 106 TYR A C 1
ATOM 866 O O . TYR A 1 106 ? 9.828 -3.001 -11.549 1.00 89.19 106 TYR A O 1
ATOM 874 N N . HIS A 1 107 ? 9.122 -1.606 -9.932 1.00 91.81 107 HIS A N 1
ATOM 875 C CA . HIS A 1 107 ? 8.013 -2.440 -9.463 1.00 91.81 107 HIS A CA 1
ATOM 876 C C . HIS A 1 107 ? 6.979 -1.616 -8.685 1.00 91.81 107 HIS A C 1
ATOM 878 O O . HIS A 1 107 ? 7.234 -0.476 -8.298 1.00 91.81 107 HIS A O 1
ATOM 884 N N . CYS A 1 108 ? 5.787 -2.175 -8.468 1.00 94.75 108 CYS A N 1
ATOM 885 C CA . CYS A 1 108 ? 4.754 -1.547 -7.648 1.00 94.75 108 CYS A CA 1
ATOM 886 C C . CYS A 1 108 ? 4.697 -2.198 -6.270 1.00 94.75 108 CYS A C 1
ATOM 888 O O . CYS A 1 108 ? 4.935 -3.399 -6.127 1.00 94.75 108 CYS A O 1
ATOM 890 N N . HIS A 1 109 ? 4.330 -1.405 -5.270 1.00 95.38 109 HIS A N 1
ATOM 891 C CA . HIS A 1 109 ? 4.056 -1.890 -3.930 1.00 95.38 109 HIS A CA 1
ATOM 892 C C . HIS A 1 109 ? 2.644 -1.567 -3.479 1.00 95.38 109 HIS A C 1
ATOM 894 O O . HIS A 1 109 ? 2.133 -0.477 -3.743 1.00 95.38 109 HIS A O 1
ATOM 900 N N . ALA A 1 110 ? 2.101 -2.463 -2.660 1.00 96.31 110 ALA A N 1
ATOM 901 C CA . ALA A 1 110 ? 1.007 -2.191 -1.748 1.00 96.31 110 ALA A CA 1
ATOM 902 C C . ALA A 1 110 ? 1.485 -2.436 -0.311 1.00 96.31 110 ALA A C 1
ATOM 904 O O . ALA A 1 110 ? 1.807 -3.564 0.064 1.00 96.31 110 ALA A O 1
ATOM 905 N N . ILE A 1 111 ? 1.521 -1.381 0.507 1.00 95.44 111 ILE A N 1
ATOM 906 C CA . ILE A 1 111 ? 1.779 -1.500 1.944 1.00 95.44 111 ILE A CA 1
ATOM 907 C C . ILE A 1 111 ? 0.459 -1.444 2.695 1.00 95.44 111 ILE A C 1
ATOM 909 O O . ILE A 1 111 ? -0.274 -0.459 2.603 1.00 95.44 111 ILE A O 1
ATOM 913 N N . ILE A 1 112 ? 0.182 -2.489 3.463 1.00 95.62 112 ILE A N 1
ATOM 914 C CA . ILE A 1 112 ? -1.030 -2.664 4.256 1.00 95.62 112 ILE A CA 1
ATOM 915 C C . ILE A 1 112 ? -0.654 -2.532 5.729 1.00 95.62 112 ILE A C 1
ATOM 917 O O . ILE A 1 112 ? 0.232 -3.228 6.215 1.00 95.62 112 ILE A O 1
ATOM 921 N N . PHE A 1 113 ? -1.345 -1.658 6.449 1.00 95.25 113 PHE A N 1
ATOM 922 C CA . PHE A 1 113 ? -1.137 -1.388 7.866 1.00 95.25 113 PHE A CA 1
ATOM 923 C C . PHE A 1 113 ? -2.361 -1.818 8.656 1.00 95.25 113 PHE A C 1
ATOM 925 O O . PHE A 1 113 ? -3.470 -1.378 8.354 1.00 95.25 113 PHE A O 1
ATOM 932 N N . ARG A 1 114 ? -2.145 -2.573 9.732 1.00 94.88 114 ARG A N 1
ATOM 933 C CA . ARG A 1 114 ? -3.141 -2.794 10.781 1.00 94.88 114 ARG A CA 1
ATOM 934 C C . ARG A 1 114 ? -2.798 -1.942 11.992 1.00 94.88 114 ARG A C 1
ATOM 936 O O . ARG A 1 114 ? -1.632 -1.823 12.371 1.00 94.88 114 ARG A O 1
ATOM 943 N N . THR A 1 115 ? -3.803 -1.343 12.611 1.00 94.56 115 THR A N 1
ATOM 944 C CA . THR A 1 115 ? -3.649 -0.361 13.684 1.00 94.56 115 THR A CA 1
ATOM 945 C C . THR A 1 115 ? -4.664 -0.623 14.790 1.00 94.56 115 THR A C 1
ATOM 947 O O . THR A 1 115 ? -5.723 -1.202 14.566 1.00 94.56 115 THR A O 1
ATOM 950 N N . ASN A 1 116 ? -4.345 -0.174 16.001 1.00 94.69 116 ASN A N 1
ATOM 951 C CA . ASN A 1 116 ? -5.279 -0.150 17.133 1.00 94.69 116 ASN A CA 1
ATOM 952 C C . ASN A 1 116 ? -5.847 1.263 17.387 1.00 94.69 116 ASN A C 1
ATOM 954 O O . ASN A 1 116 ? -6.266 1.581 18.497 1.00 94.69 116 ASN A O 1
ATOM 958 N N . GLY A 1 117 ? -5.765 2.148 16.388 1.00 91.56 117 GLY A N 1
ATOM 959 C CA . GLY A 1 117 ? -6.129 3.566 16.494 1.00 91.56 117 GLY A CA 1
ATOM 960 C C . GLY A 1 117 ? -5.059 4.479 17.109 1.00 91.56 117 GLY A C 1
ATOM 961 O O . GLY A 1 117 ? -5.157 5.695 16.963 1.00 91.56 117 GLY A O 1
ATOM 962 N N . LYS A 1 118 ? -4.016 3.930 17.746 1.00 92.62 118 LYS A N 1
ATOM 963 C CA . LYS A 1 118 ? -2.908 4.710 18.338 1.00 92.62 118 LYS A CA 1
ATOM 964 C C . LYS A 1 118 ? -1.574 4.466 17.641 1.00 92.62 118 LYS A C 1
ATOM 966 O O . LYS A 1 118 ? -0.787 5.394 17.476 1.00 92.62 118 LYS A O 1
ATOM 971 N N . GLN A 1 119 ? -1.332 3.228 17.223 1.00 95.19 119 GLN A N 1
ATOM 972 C CA . GLN A 1 119 ? -0.099 2.809 16.567 1.00 95.19 119 GLN A CA 1
ATOM 973 C C . GLN A 1 119 ? -0.364 1.732 15.518 1.00 95.19 119 GLN A C 1
ATOM 975 O O . GLN A 1 119 ? -1.408 1.073 15.528 1.00 95.19 119 GLN A O 1
ATOM 980 N N . VAL A 1 120 ? 0.604 1.551 14.622 1.00 95.69 120 VAL A N 1
ATOM 981 C CA . VAL A 1 120 ? 0.653 0.395 13.725 1.00 95.69 120 VAL A CA 1
ATOM 982 C C . VAL A 1 120 ? 1.041 -0.829 14.555 1.00 95.69 120 VAL A C 1
ATOM 984 O O . VAL A 1 120 ? 2.028 -0.790 15.285 1.00 95.69 120 VAL A O 1
ATOM 987 N N . VAL A 1 121 ? 0.244 -1.891 14.465 1.00 94.94 121 VAL A N 1
ATOM 988 C CA . VAL A 1 121 ? 0.477 -3.170 15.157 1.00 94.94 121 VAL A CA 1
ATOM 989 C C . VAL A 1 121 ? 0.951 -4.262 14.206 1.00 94.94 121 VAL A C 1
ATOM 991 O O . VAL A 1 121 ? 1.600 -5.201 14.647 1.00 94.94 121 VAL A O 1
ATOM 994 N N . ASN A 1 122 ? 0.650 -4.133 12.912 1.00 92.62 122 ASN A N 1
ATOM 995 C CA . ASN A 1 122 ? 1.190 -5.011 11.883 1.00 92.62 122 ASN A CA 1
ATOM 996 C C . ASN A 1 122 ? 1.329 -4.272 10.547 1.00 92.62 122 ASN A C 1
ATOM 998 O O . ASN A 1 122 ? 0.600 -3.307 10.291 1.00 92.62 122 ASN A O 1
ATOM 1002 N N . MET A 1 123 ? 2.252 -4.730 9.705 1.00 92.62 123 MET A N 1
ATOM 1003 C CA . MET A 1 123 ? 2.484 -4.188 8.373 1.00 92.62 123 MET A CA 1
ATOM 1004 C C . MET A 1 123 ? 2.874 -5.297 7.392 1.00 92.62 123 MET A C 1
ATOM 1006 O O . MET A 1 123 ? 3.759 -6.105 7.677 1.00 92.62 123 MET A O 1
ATOM 1010 N N . TYR A 1 124 ? 2.245 -5.287 6.218 1.00 93.00 124 TYR A N 1
ATOM 1011 C CA . TYR A 1 124 ? 2.626 -6.123 5.083 1.00 93.00 124 TYR A CA 1
ATOM 1012 C C . TYR A 1 124 ? 3.060 -5.225 3.936 1.00 93.00 124 TYR A C 1
ATOM 1014 O O . TYR A 1 124 ? 2.300 -4.356 3.517 1.00 93.00 124 TYR A O 1
ATOM 1022 N N . ASN A 1 125 ? 4.271 -5.435 3.435 1.00 93.19 125 ASN A N 1
ATOM 1023 C CA . ASN A 1 125 ? 4.795 -4.743 2.267 1.00 93.19 125 ASN A CA 1
ATOM 1024 C C . ASN A 1 125 ? 4.857 -5.746 1.119 1.00 93.19 125 ASN A C 1
ATOM 1026 O O . ASN A 1 125 ? 5.563 -6.751 1.211 1.00 93.19 125 ASN A O 1
ATOM 1030 N N . LEU A 1 126 ? 4.062 -5.501 0.084 1.00 93.81 126 LEU A N 1
ATOM 1031 C CA . LEU A 1 126 ? 3.831 -6.445 -0.998 1.00 93.81 126 LEU A CA 1
ATOM 1032 C C . LEU A 1 126 ? 4.306 -5.840 -2.307 1.00 93.81 126 LEU A C 1
ATOM 1034 O O . LEU A 1 126 ? 3.839 -4.767 -2.674 1.00 93.81 126 LEU A O 1
ATOM 1038 N N . VAL A 1 127 ? 5.165 -6.550 -3.029 1.00 94.50 127 VAL A N 1
ATOM 1039 C CA . VAL A 1 127 ? 5.449 -6.273 -4.438 1.00 94.50 127 VAL A CA 1
ATOM 1040 C C . VAL A 1 127 ? 4.299 -6.828 -5.265 1.00 94.50 127 VAL A C 1
ATOM 1042 O O . VAL A 1 127 ? 3.950 -7.999 -5.124 1.00 94.50 127 VAL A O 1
ATOM 1045 N N . THR A 1 128 ? 3.711 -5.996 -6.114 1.00 95.31 128 THR A N 1
ATOM 1046 C CA . THR A 1 128 ? 2.466 -6.273 -6.844 1.00 95.31 128 THR A CA 1
ATOM 1047 C C . THR A 1 128 ? 2.565 -5.787 -8.297 1.00 95.31 128 THR A C 1
ATOM 1049 O O . THR A 1 128 ? 3.444 -4.976 -8.618 1.00 95.31 128 THR A O 1
ATOM 1052 N N . PRO A 1 129 ? 1.682 -6.254 -9.200 1.00 95.75 129 PRO A N 1
ATOM 1053 C CA . PRO A 1 129 ? 1.404 -5.585 -10.468 1.00 95.75 129 PRO A CA 1
ATOM 1054 C C . PRO A 1 129 ? 0.938 -4.138 -10.259 1.00 95.75 129 PRO A C 1
ATOM 1056 O O . PRO A 1 129 ? 0.649 -3.711 -9.148 1.00 95.75 129 PRO A O 1
ATOM 1059 N N . LYS A 1 130 ? 0.825 -3.347 -11.325 1.00 95.25 130 LYS A N 1
ATOM 1060 C CA . LYS A 1 130 ? 0.220 -2.014 -11.207 1.00 95.25 130 LYS A CA 1
ATOM 1061 C C . LYS A 1 130 ? -1.286 -2.143 -10.987 1.00 95.25 130 LYS A C 1
ATOM 1063 O O . LYS A 1 130 ? -1.949 -2.798 -11.781 1.00 95.25 130 LYS A O 1
ATOM 1068 N N . HIS A 1 131 ? -1.816 -1.492 -9.952 1.00 95.50 131 HIS A N 1
ATOM 1069 C CA . HIS A 1 131 ? -3.228 -1.616 -9.594 1.00 95.50 131 HIS A CA 1
ATOM 1070 C C . HIS A 1 131 ? -3.761 -0.413 -8.795 1.00 95.50 131 HIS A C 1
ATOM 1072 O O . HIS A 1 131 ? -3.003 0.375 -8.227 1.00 95.50 131 HIS A O 1
ATOM 1078 N N . GLY A 1 132 ? -5.081 -0.268 -8.729 1.00 94.44 132 GLY A N 1
ATOM 1079 C CA . GLY A 1 132 ? -5.797 0.579 -7.780 1.00 94.44 132 GLY A CA 1
ATOM 1080 C C . GLY A 1 132 ? -6.184 -0.176 -6.505 1.00 94.44 132 GLY A C 1
ATOM 1081 O O . GLY A 1 132 ? -5.989 -1.385 -6.376 1.00 94.44 132 GLY A O 1
ATOM 1082 N N . VAL A 1 133 ? -6.780 0.526 -5.536 1.00 92.56 133 VAL A N 1
ATOM 1083 C CA . VAL A 1 133 ? -7.195 -0.104 -4.268 1.00 92.56 133 VAL A CA 1
ATOM 1084 C C . VAL A 1 133 ? -8.237 -1.214 -4.462 1.00 92.56 133 VAL A C 1
ATOM 1086 O O . VAL A 1 133 ? -8.185 -2.217 -3.754 1.00 92.56 133 VAL A O 1
ATOM 1089 N N . SER A 1 134 ? -9.149 -1.065 -5.427 1.00 91.62 134 SER A N 1
ATOM 1090 C CA . SER A 1 134 ? -10.233 -2.019 -5.706 1.00 91.62 134 SER A CA 1
ATOM 1091 C C . SER A 1 134 ? -9.737 -3.366 -6.229 1.00 91.62 134 SER A C 1
ATOM 1093 O O . SER A 1 134 ? -10.369 -4.387 -5.989 1.00 91.62 134 SER A O 1
ATOM 1095 N N . GLU A 1 135 ? -8.599 -3.376 -6.919 1.00 93.88 135 GLU A N 1
ATOM 1096 C CA . GLU A 1 135 ? -8.011 -4.571 -7.536 1.00 93.88 135 GLU A CA 1
ATOM 1097 C C . GLU A 1 135 ? -7.137 -5.363 -6.554 1.00 93.88 135 GLU A C 1
ATOM 1099 O O . GLU A 1 135 ? -6.867 -6.542 -6.771 1.00 93.88 135 GLU A O 1
ATOM 1104 N N . LEU A 1 136 ? -6.732 -4.752 -5.434 1.00 93.38 136 LEU A N 1
ATOM 1105 C CA . LEU A 1 136 ? -5.847 -5.394 -4.463 1.00 93.38 136 LEU A CA 1
ATOM 1106 C C . LEU A 1 136 ? -6.450 -6.689 -3.892 1.00 93.38 136 LEU A C 1
ATOM 1108 O O . LEU A 1 136 ? -5.712 -7.639 -3.664 1.00 93.38 136 LEU A O 1
ATOM 1112 N N . ALA A 1 137 ? -7.773 -6.769 -3.705 1.00 90.75 137 ALA A N 1
ATOM 1113 C CA . ALA A 1 137 ? -8.423 -7.966 -3.159 1.00 90.75 137 ALA A CA 1
ATOM 1114 C C . ALA A 1 137 ? -8.157 -9.182 -4.050 1.00 90.75 137 ALA A C 1
ATOM 1116 O O . ALA A 1 137 ? -7.776 -10.246 -3.564 1.00 90.75 137 ALA A O 1
ATOM 1117 N N . HIS A 1 138 ? -8.323 -8.966 -5.356 1.00 91.75 138 HIS A N 1
ATOM 1118 C CA . HIS A 1 138 ? -8.094 -9.951 -6.395 1.00 91.75 138 HIS A CA 1
ATOM 1119 C C . HIS A 1 138 ? -6.621 -10.361 -6.420 1.00 91.75 138 HIS A C 1
ATOM 1121 O O . HIS A 1 138 ? -6.315 -11.540 -6.317 1.00 91.75 138 HIS A O 1
ATOM 1127 N N . ILE A 1 139 ? -5.695 -9.400 -6.413 1.00 93.62 139 ILE A N 1
ATOM 1128 C CA . ILE A 1 139 ? -4.251 -9.685 -6.373 1.00 93.62 139 ILE A CA 1
ATOM 1129 C C . ILE A 1 139 ? -3.883 -10.592 -5.189 1.00 93.62 139 ILE A C 1
ATOM 1131 O O . ILE A 1 139 ? -3.164 -11.578 -5.359 1.00 93.62 139 ILE A O 1
ATOM 1135 N N . ILE A 1 140 ? -4.406 -10.314 -3.989 1.00 92.56 140 ILE A N 1
ATOM 1136 C CA . ILE A 1 140 ? -4.158 -11.165 -2.815 1.00 92.56 140 ILE A CA 1
ATOM 1137 C C . ILE A 1 140 ? -4.817 -12.542 -2.966 1.00 92.56 140 ILE A C 1
ATOM 1139 O O . ILE A 1 140 ? -4.226 -13.562 -2.607 1.00 92.56 140 ILE A O 1
ATOM 1143 N N . GLU A 1 141 ? -6.039 -12.593 -3.491 1.00 89.75 141 GLU A N 1
ATOM 1144 C CA . GLU A 1 141 ? -6.781 -13.834 -3.712 1.00 89.75 141 GLU A CA 1
ATOM 1145 C C . GLU A 1 141 ? -6.139 -14.742 -4.764 1.00 89.75 141 GLU A C 1
ATOM 1147 O O . GLU A 1 141 ? -6.163 -15.958 -4.617 1.00 89.75 141 GLU A O 1
ATOM 1152 N N . TYR A 1 142 ? -5.514 -14.203 -5.796 1.00 90.12 142 TYR A N 1
ATOM 1153 C CA . TYR A 1 142 ? -4.853 -15.026 -6.808 1.00 90.12 142 TYR A CA 1
ATOM 1154 C C . TYR A 1 142 ? -3.365 -15.239 -6.510 1.00 90.12 142 TYR A C 1
ATOM 1156 O O . TYR A 1 142 ? -2.708 -16.030 -7.180 1.00 90.12 142 TYR A O 1
ATOM 1164 N N . GLY A 1 143 ? -2.850 -14.634 -5.431 1.00 90.06 143 GLY A N 1
ATOM 1165 C CA . GLY A 1 143 ? -1.448 -14.761 -5.038 1.00 90.06 143 GLY A CA 1
ATOM 1166 C C . GLY A 1 143 ? -0.504 -14.038 -5.997 1.00 90.06 143 GLY A C 1
ATOM 1167 O O . GLY A 1 143 ? 0.649 -14.429 -6.136 1.00 90.06 143 GLY A O 1
ATOM 1168 N N . GLU A 1 144 ? -0.980 -12.982 -6.657 1.00 92.25 144 GLU A N 1
ATOM 1169 C CA . GLU A 1 144 ? -0.221 -12.185 -7.626 1.00 92.25 144 GLU A CA 1
ATOM 1170 C C . GLU A 1 144 ? 0.669 -11.146 -6.928 1.00 92.25 144 GLU A C 1
ATOM 1172 O O . GLU A 1 144 ? 0.746 -9.984 -7.319 1.00 92.25 144 GLU A O 1
ATOM 1177 N N . TYR A 1 145 ? 1.326 -11.538 -5.840 1.00 92.56 145 TYR A N 1
ATOM 1178 C CA . TYR A 1 145 ? 2.185 -10.660 -5.060 1.00 92.56 145 TYR A CA 1
ATOM 1179 C C . TYR A 1 145 ? 3.367 -11.424 -4.476 1.00 92.56 145 TYR A C 1
ATOM 1181 O O . TYR A 1 145 ? 3.341 -12.646 -4.357 1.00 92.56 145 TYR A O 1
ATOM 1189 N N . ARG A 1 146 ? 4.392 -10.679 -4.061 1.00 91.25 146 ARG A N 1
ATOM 1190 C CA . ARG A 1 146 ? 5.497 -11.197 -3.247 1.00 91.25 146 ARG A CA 1
ATOM 1191 C C . ARG A 1 146 ? 5.652 -10.360 -1.993 1.00 91.25 146 ARG A C 1
ATOM 1193 O O . ARG A 1 146 ? 5.664 -9.133 -2.068 1.00 91.25 146 ARG A O 1
ATOM 1200 N N . TYR A 1 147 ? 5.775 -11.000 -0.842 1.00 90.25 147 TYR A N 1
ATOM 1201 C CA . TYR A 1 147 ? 6.066 -10.317 0.407 1.00 90.25 147 TYR A CA 1
ATOM 1202 C C . TYR A 1 147 ? 7.514 -9.825 0.416 1.00 90.25 147 TYR A C 1
ATOM 1204 O O . TYR A 1 147 ? 8.445 -10.567 0.107 1.00 90.25 147 TYR A O 1
ATOM 1212 N N . GLN A 1 148 ? 7.715 -8.579 0.831 1.00 87.00 148 GLN A N 1
ATOM 1213 C CA . GLN A 1 148 ? 9.030 -7.967 0.907 1.00 87.00 148 GLN A CA 1
ATOM 1214 C C . GLN A 1 148 ? 9.241 -7.324 2.278 1.00 87.00 148 GLN A C 1
ATOM 1216 O O . GLN A 1 148 ? 8.623 -6.323 2.638 1.00 87.00 148 GLN A O 1
ATOM 1221 N N . ARG A 1 149 ? 10.159 -7.896 3.063 1.00 77.12 149 ARG A N 1
ATOM 1222 C CA . ARG A 1 149 ? 10.403 -7.476 4.451 1.00 77.12 149 ARG A CA 1
ATOM 1223 C C . ARG A 1 149 ? 11.028 -6.081 4.556 1.00 77.12 149 ARG A C 1
ATOM 1225 O O . ARG A 1 149 ? 10.728 -5.350 5.505 1.00 77.12 149 ARG A O 1
ATOM 1232 N N . TYR A 1 150 ? 11.875 -5.733 3.599 1.00 68.12 150 TYR A N 1
ATOM 1233 C CA . TYR A 1 150 ? 12.590 -4.467 3.508 1.00 68.12 150 TYR A CA 1
ATOM 1234 C C . TYR A 1 150 ? 12.622 -4.029 2.050 1.00 68.12 150 TYR A C 1
ATOM 1236 O O . TYR A 1 150 ? 12.686 -4.871 1.158 1.00 68.12 150 TYR A O 1
ATOM 1244 N N . ASP A 1 151 ? 12.576 -2.722 1.812 1.00 63.03 151 ASP A N 1
ATOM 1245 C CA . ASP A 1 151 ? 12.803 -2.151 0.481 1.00 63.03 151 ASP A CA 1
ATOM 1246 C C . ASP A 1 151 ? 14.309 -2.244 0.178 1.00 63.03 151 ASP A C 1
ATOM 1248 O O . ASP A 1 151 ? 15.045 -1.270 0.290 1.00 63.03 151 ASP A O 1
ATOM 1252 N N . ASP A 1 152 ? 14.769 -3.480 -0.034 1.00 52.91 152 ASP A N 1
ATOM 1253 C CA . ASP A 1 152 ? 16.167 -3.890 -0.186 1.00 52.91 152 ASP A CA 1
ATOM 1254 C C . ASP A 1 152 ? 16.684 -3.618 -1.603 1.00 52.91 152 ASP A C 1
ATOM 1256 O O . ASP A 1 152 ? 17.313 -4.495 -2.180 1.00 52.91 152 ASP A O 1
ATOM 1260 N N . TYR A 1 153 ? 16.409 -2.455 -2.199 1.00 48.16 153 TYR A N 1
ATOM 1261 C CA . TYR A 1 153 ? 17.048 -2.053 -3.459 1.00 48.16 153 TYR A CA 1
ATOM 1262 C C . TYR A 1 153 ? 17.300 -0.554 -3.483 1.00 48.16 153 TYR A C 1
ATOM 1264 O O . TYR A 1 153 ? 16.333 0.245 -3.486 1.00 48.16 153 TYR A O 1
#

Radius of gyration: 17.9 Å; chains: 1; bounding box: 37×63×37 Å

Sequence (153 aa):
MRLIIIICISLIVCNKCYCQDTLYRSEIQETLKDLYKDSTSFRSYNNLPKYVRSYMNQRFEGTFRLSKHKFNASDIGSMRHSRKYMYAAGSKGVYVVGYEHGGYAYHCHAIIFRTNGKQVVNMYNLVTPKHGVSELAHIIEYGEYRYQRYDDY

Organism: Niastella koreensis (strain DSM 17620 / KACC 11465 / NBRC 106392 / GR20-10) (NCBI:txid700598)

pLDDT: mean 84.11, std 13.45, range [44.69, 96.88]

Foldseek 3Di:
DVVVVVVVVVVVVVVPPVQVLVVCLVVVLVLCPQCVVDKDWDLDPVPDDPQVVVVVCVQQVNPDDEDQDDDDPVLAADPDFHKHWDIKMDGDQKIWTKIWTGHPPTFIWIKIFGGPVPHTPDIWIKTAHDDDPVCVSVCSVVSRIHTDSDPPD

Secondary structure (DSSP, 8-state):
-HHHHHHHHHHHHHHT---HHHHHHHHHHHHHHHHHHSPEEESSGGGS-HHHHHHHHHHTTT---EESSPP-GGGBT-SS--EEEEEEEEETTEEEEEEEE-BSS-EEEEEEEEE-SSSEEEEEEEEE-S--GGGHHHHHHHT--EE-SS---